Protein AF-A0A2K8KCL6-F1 (afdb_monomer_lite)

Structure (mmCIF, N/CA/C/O backbone):
data_AF-A0A2K8KCL6-F1
#
_entry.id   AF-A0A2K8KCL6-F1
#
loop_
_atom_site.group_PDB
_atom_site.id
_atom_site.type_symbol
_atom_site.label_atom_id
_atom_site.label_alt_id
_atom_site.label_comp_id
_atom_site.label_asym_id
_atom_site.label_entity_id
_atom_site.label_seq_id
_atom_site.pdbx_PDB_ins_code
_atom_site.Cartn_x
_atom_site.Cartn_y
_atom_site.Cartn_z
_atom_site.occupancy
_atom_site.B_iso_or_equiv
_atom_site.auth_seq_id
_atom_site.auth_comp_id
_atom_site.auth_asym_id
_atom_site.auth_atom_id
_atom_site.pdbx_PDB_model_num
ATOM 1 N N . MET A 1 1 ? 32.317 14.307 -12.005 1.00 59.12 1 MET A N 1
ATOM 2 C CA . MET A 1 1 ? 30.965 13.717 -11.873 1.00 59.12 1 MET A CA 1
ATOM 3 C C . MET A 1 1 ? 30.059 14.746 -11.212 1.00 59.12 1 MET A C 1
ATOM 5 O O . MET A 1 1 ? 30.399 15.163 -10.108 1.00 59.12 1 MET A O 1
ATOM 9 N N . PRO A 1 2 ? 28.979 15.226 -11.849 1.00 62.97 2 PRO A N 1
ATOM 10 C CA . PRO A 1 2 ? 28.088 16.177 -11.192 1.00 62.97 2 PRO A CA 1
ATOM 11 C C . PRO A 1 2 ? 27.383 15.490 -10.011 1.00 62.97 2 PRO A C 1
ATOM 13 O O . PRO A 1 2 ? 26.835 14.396 -10.151 1.00 62.97 2 PRO A O 1
ATOM 16 N N . LYS A 1 3 ? 27.443 16.117 -8.829 1.00 62.84 3 LYS A N 1
ATOM 17 C CA . LYS A 1 3 ? 26.706 15.693 -7.629 1.00 62.84 3 LYS A CA 1
ATOM 18 C C . LYS A 1 3 ? 25.206 15.827 -7.922 1.00 62.84 3 LYS A C 1
ATOM 20 O O . LYS A 1 3 ? 24.780 16.870 -8.412 1.00 62.84 3 LYS A O 1
ATOM 25 N N . LYS A 1 4 ? 24.423 14.771 -7.659 1.00 63.03 4 LYS A N 1
ATOM 26 C CA . LYS A 1 4 ? 22.957 14.780 -7.824 1.00 63.03 4 LYS A CA 1
ATOM 27 C C . LYS A 1 4 ? 22.348 16.010 -7.124 1.00 63.03 4 LYS A C 1
ATOM 29 O O . LYS A 1 4 ? 22.768 16.308 -6.005 1.00 63.03 4 LYS A O 1
ATOM 34 N N . PRO A 1 5 ? 21.384 16.711 -7.748 1.00 58.38 5 PRO A N 1
ATOM 35 C CA . PRO A 1 5 ? 20.798 17.915 -7.170 1.00 58.38 5 PRO A CA 1
ATOM 36 C C . PRO A 1 5 ? 20.029 17.600 -5.880 1.00 58.38 5 PRO A C 1
ATOM 38 O O . PRO A 1 5 ? 19.391 16.555 -5.760 1.00 58.38 5 PRO A O 1
ATOM 41 N N . ALA A 1 6 ? 20.066 18.543 -4.936 1.00 59.00 6 ALA A N 1
ATOM 42 C CA . ALA A 1 6 ? 19.502 18.486 -3.583 1.00 59.00 6 ALA A CA 1
ATOM 43 C C . ALA A 1 6 ? 17.953 18.522 -3.517 1.00 59.00 6 ALA A C 1
ATOM 45 O O . ALA A 1 6 ? 17.382 19.134 -2.622 1.00 59.00 6 ALA A O 1
ATOM 46 N N . SER A 1 7 ? 17.261 17.888 -4.470 1.00 55.53 7 SER A N 1
ATOM 47 C CA . SER A 1 7 ? 15.787 17.819 -4.537 1.00 55.53 7 SER A CA 1
ATOM 48 C C . SER A 1 7 ? 15.208 16.443 -4.177 1.00 55.53 7 SER A C 1
ATOM 50 O O . SER A 1 7 ? 13.993 16.261 -4.184 1.00 55.53 7 SER A O 1
ATOM 52 N N . ASP A 1 8 ? 16.047 15.472 -3.809 1.00 58.50 8 ASP A N 1
ATOM 53 C CA . ASP A 1 8 ? 15.623 14.106 -3.477 1.00 58.50 8 ASP A CA 1
ATOM 54 C C . ASP A 1 8 ? 15.393 13.932 -1.961 1.00 58.50 8 ASP A C 1
ATOM 56 O O . ASP A 1 8 ? 15.946 13.032 -1.334 1.00 58.50 8 ASP A O 1
ATOM 60 N N . TYR A 1 9 ? 14.555 14.776 -1.339 1.00 63.75 9 TYR A N 1
ATOM 61 C CA . TYR A 1 9 ? 14.089 14.582 0.053 1.00 63.75 9 TYR A CA 1
ATOM 62 C C . TYR A 1 9 ? 13.088 13.415 0.181 1.00 63.75 9 TYR A C 1
ATOM 64 O O . TYR A 1 9 ? 12.210 13.402 1.044 1.00 63.75 9 TYR A O 1
ATOM 72 N N . ARG A 1 10 ? 13.182 12.412 -0.697 1.00 77.56 10 ARG A N 1
ATOM 73 C CA . ARG A 1 10 ? 12.374 11.201 -0.610 1.00 77.56 10 ARG A CA 1
ATOM 74 C C . ARG A 1 10 ? 13.040 10.260 0.379 1.00 77.56 10 ARG A C 1
ATOM 76 O O . ARG A 1 10 ? 14.025 9.592 0.066 1.00 77.56 10 ARG A O 1
ATOM 83 N N . VAL A 1 11 ? 12.480 10.197 1.582 1.00 86.44 11 VAL A N 1
ATOM 84 C CA . VAL A 1 11 ? 12.885 9.206 2.580 1.00 86.44 11 VAL A CA 1
ATOM 85 C C . VAL A 1 11 ? 12.602 7.815 2.015 1.00 86.44 11 VAL A C 1
ATOM 87 O O . VAL A 1 11 ? 11.462 7.474 1.696 1.00 86.44 11 VAL A O 1
ATOM 90 N N . LYS A 1 12 ? 13.652 7.006 1.863 1.00 88.69 12 LYS A N 1
ATOM 91 C CA . LYS A 1 12 ? 13.526 5.604 1.460 1.00 88.69 12 LYS A CA 1
ATOM 92 C C . LYS A 1 12 ? 13.323 4.753 2.702 1.00 88.69 12 LYS A C 1
ATOM 94 O O . LYS A 1 12 ? 14.215 4.662 3.538 1.00 88.69 12 LYS A O 1
ATOM 99 N N . ILE A 1 13 ? 12.168 4.105 2.790 1.00 89.81 13 ILE A N 1
ATOM 100 C CA . ILE A 1 13 ? 11.854 3.165 3.865 1.00 89.81 13 ILE A CA 1
ATOM 101 C C . ILE A 1 13 ? 11.910 1.757 3.280 1.00 89.81 13 ILE A C 1
ATOM 103 O O . ILE A 1 13 ? 11.149 1.420 2.375 1.00 89.81 13 ILE A O 1
ATOM 107 N N . MET A 1 14 ? 12.831 0.939 3.784 1.00 91.56 14 MET A N 1
ATOM 108 C CA . MET A 1 14 ? 12.946 -0.463 3.389 1.00 91.56 14 MET A CA 1
ATOM 109 C C . MET A 1 14 ? 12.050 -1.301 4.296 1.00 91.56 14 MET A C 1
ATOM 111 O O . MET A 1 14 ? 12.372 -1.504 5.463 1.00 91.56 14 MET A O 1
ATOM 115 N N . THR A 1 15 ? 10.940 -1.809 3.768 1.00 88.38 15 THR A N 1
ATOM 116 C CA . THR A 1 15 ? 10.019 -2.672 4.517 1.00 88.38 15 THR A CA 1
ATOM 117 C C . THR A 1 15 ? 10.108 -4.117 4.036 1.00 88.38 15 THR A C 1
ATOM 119 O O . THR A 1 15 ? 10.433 -4.404 2.880 1.00 88.38 15 THR A O 1
ATOM 122 N N . ARG A 1 16 ? 9.871 -5.061 4.949 1.00 94.56 16 ARG A N 1
ATOM 123 C CA . ARG A 1 16 ? 9.657 -6.471 4.614 1.00 94.56 16 ARG A CA 1
ATOM 124 C C . ARG A 1 16 ? 8.157 -6.714 4.589 1.00 94.56 16 ARG A C 1
ATOM 126 O O . ARG A 1 16 ? 7.459 -6.297 5.506 1.00 94.56 16 ARG A O 1
ATOM 133 N N . LEU A 1 17 ? 7.685 -7.369 3.537 1.00 93.56 17 LEU A N 1
ATOM 134 C CA . LEU A 1 17 ? 6.282 -7.726 3.368 1.00 93.56 17 LEU A CA 1
ATOM 135 C C . LEU A 1 17 ? 6.180 -9.244 3.209 1.00 93.56 17 LEU A C 1
ATOM 137 O O . LEU A 1 17 ? 7.065 -9.836 2.581 1.00 93.56 17 LEU A O 1
ATOM 141 N N . PRO A 1 18 ? 5.110 -9.870 3.725 1.00 97.44 18 PRO A N 1
ATOM 142 C CA . PRO A 1 18 ? 4.749 -11.226 3.339 1.00 97.44 18 PRO A CA 1
ATOM 143 C C . PRO A 1 18 ? 4.634 -11.352 1.816 1.00 97.44 18 PRO A C 1
ATOM 145 O O . PRO A 1 18 ? 4.238 -10.399 1.137 1.00 97.44 18 PRO A O 1
ATOM 148 N N . LEU A 1 19 ? 4.960 -12.532 1.283 1.00 96.81 19 LEU A N 1
ATOM 149 C CA . LEU A 1 19 ? 4.945 -12.792 -0.160 1.00 96.81 19 LEU A CA 1
ATOM 150 C C . LEU A 1 19 ? 3.577 -12.485 -0.782 1.00 96.81 19 LEU A C 1
ATOM 152 O O . LEU A 1 19 ? 3.503 -11.751 -1.765 1.00 96.81 19 LEU A O 1
ATOM 156 N N . GLU A 1 20 ? 2.511 -12.974 -0.153 1.00 97.81 20 GLU A N 1
ATOM 157 C CA . GLU A 1 20 ? 1.131 -12.773 -0.604 1.00 97.81 20 GLU A CA 1
ATOM 158 C C . GLU A 1 20 ? 0.776 -11.289 -0.726 1.00 97.81 20 GLU A C 1
ATOM 160 O O . GLU A 1 20 ? 0.234 -10.849 -1.737 1.00 97.81 20 GLU A O 1
ATOM 165 N N . LEU A 1 21 ? 1.172 -10.479 0.261 1.00 96.56 21 LEU A N 1
ATOM 166 C CA . LEU A 1 21 ? 0.917 -9.041 0.240 1.00 96.56 21 LEU A CA 1
ATOM 167 C C . LEU A 1 21 ? 1.689 -8.343 -0.886 1.00 96.56 21 LEU A C 1
ATOM 169 O O . LEU A 1 21 ? 1.174 -7.428 -1.528 1.00 96.56 21 LEU A O 1
ATOM 173 N N . ARG A 1 22 ? 2.923 -8.780 -1.155 1.00 96.00 22 ARG A N 1
ATOM 174 C CA . ARG A 1 22 ? 3.716 -8.244 -2.266 1.00 96.00 22 ARG A CA 1
ATOM 175 C C . ARG A 1 22 ? 3.094 -8.588 -3.621 1.00 96.00 22 ARG A C 1
ATOM 177 O O . ARG A 1 22 ? 3.072 -7.725 -4.496 1.00 96.00 22 ARG A O 1
ATOM 184 N N . ASN A 1 23 ? 2.593 -9.812 -3.785 1.00 97.75 23 ASN A N 1
ATOM 185 C CA . ASN A 1 23 ? 1.905 -10.239 -5.004 1.00 97.75 23 ASN A CA 1
ATOM 186 C C . ASN A 1 23 ? 0.620 -9.433 -5.213 1.00 97.75 23 ASN A C 1
ATOM 188 O O . ASN A 1 23 ? 0.446 -8.843 -6.274 1.00 97.75 23 ASN A O 1
ATOM 192 N N . PHE A 1 24 ? -0.195 -9.290 -4.166 1.00 97.44 24 PHE A N 1
ATOM 1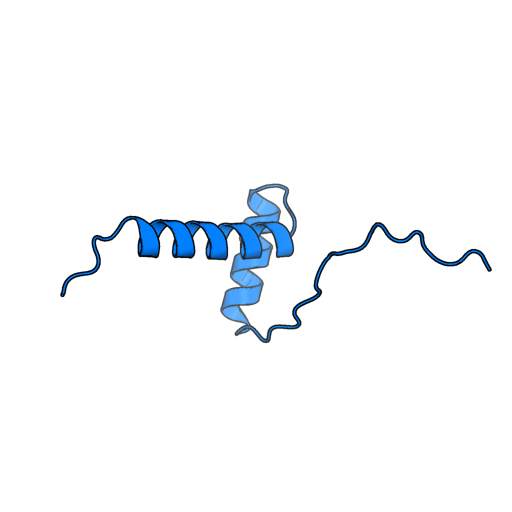93 C CA . PHE A 1 24 ? -1.400 -8.465 -4.204 1.00 97.44 24 PHE A CA 1
ATOM 194 C C . PHE A 1 24 ? -1.111 -7.025 -4.658 1.00 97.44 24 PHE A C 1
ATOM 196 O O . PHE A 1 24 ? -1.764 -6.518 -5.567 1.00 97.44 24 PHE A O 1
ATOM 203 N N . LEU A 1 25 ? -0.095 -6.367 -4.083 1.00 96.81 25 LEU A N 1
ATOM 204 C CA . LEU A 1 25 ? 0.270 -4.996 -4.469 1.00 96.81 25 LEU A CA 1
ATOM 205 C C . LEU A 1 25 ? 0.759 -4.892 -5.919 1.00 96.81 25 LEU A C 1
ATOM 207 O O . LEU A 1 25 ? 0.520 -3.877 -6.572 1.00 96.81 25 LEU A O 1
ATOM 211 N N . ARG A 1 26 ? 1.447 -5.919 -6.431 1.00 97.38 26 ARG A N 1
ATOM 212 C CA . ARG A 1 26 ? 1.875 -5.974 -7.835 1.00 97.38 26 ARG A CA 1
ATOM 213 C C . ARG A 1 26 ? 0.670 -6.058 -8.769 1.00 97.38 26 ARG A C 1
ATOM 215 O O . ARG A 1 26 ? 0.636 -5.343 -9.766 1.00 97.38 26 ARG A O 1
ATOM 222 N N . ASP A 1 27 ? -0.305 -6.893 -8.436 1.00 98.19 27 ASP A N 1
ATOM 223 C CA . ASP A 1 27 ? -1.488 -7.098 -9.271 1.00 98.19 27 ASP A CA 1
ATOM 224 C C . ASP A 1 27 ? -2.391 -5.848 -9.250 1.00 98.19 27 ASP A C 1
ATOM 226 O O . ASP A 1 27 ? -2.888 -5.423 -10.292 1.00 98.19 27 ASP A O 1
ATOM 230 N N . GLN A 1 28 ? -2.503 -5.175 -8.097 1.00 98.19 28 GLN A N 1
ATOM 231 C CA . GLN A 1 28 ? -3.149 -3.859 -7.987 1.00 98.19 28 GLN A CA 1
ATOM 232 C C . GLN A 1 28 ? -2.444 -2.794 -8.834 1.00 98.19 28 GLN A C 1
ATOM 234 O O . GLN A 1 28 ? -3.101 -2.054 -9.560 1.00 98.19 28 GLN A O 1
ATOM 239 N N . ALA A 1 29 ? -1.110 -2.736 -8.784 1.00 98.25 29 ALA A N 1
ATOM 240 C CA . ALA A 1 29 ? -0.340 -1.791 -9.586 1.00 98.25 29 ALA A CA 1
ATOM 241 C C . ALA A 1 29 ? -0.553 -2.017 -11.093 1.00 98.25 29 ALA A C 1
ATOM 243 O O . ALA A 1 29 ? -0.733 -1.055 -11.838 1.00 98.25 29 ALA A O 1
ATOM 244 N N . ALA A 1 30 ? -0.606 -3.280 -11.534 1.00 98.12 30 ALA A N 1
ATOM 245 C CA . ALA A 1 30 ? -0.917 -3.629 -12.918 1.00 98.12 30 ALA A CA 1
ATOM 246 C C . ALA A 1 30 ? -2.343 -3.206 -13.312 1.00 98.12 30 ALA A C 1
ATOM 248 O O . ALA A 1 30 ? -2.520 -2.560 -14.342 1.00 98.12 30 ALA A O 1
ATOM 249 N N . SER A 1 31 ? -3.342 -3.510 -12.4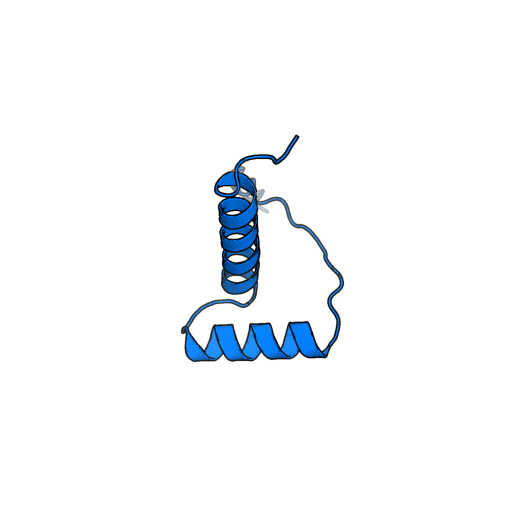76 1.00 97.94 31 SER A N 1
ATOM 250 C CA . SER A 1 31 ? -4.745 -3.145 -12.722 1.00 97.94 31 SER A CA 1
ATOM 251 C C . SER A 1 31 ? -4.967 -1.629 -12.773 1.00 97.94 31 SER A C 1
ATOM 253 O O . SER A 1 31 ? -5.778 -1.155 -13.563 1.00 97.94 31 SER A O 1
ATOM 255 N N . ASN A 1 32 ? -4.250 -0.868 -11.944 1.00 97.44 32 ASN A N 1
ATOM 256 C CA . ASN A 1 32 ? -4.413 0.582 -11.819 1.00 97.44 32 ASN A CA 1
ATOM 257 C C . ASN A 1 32 ? -3.468 1.380 -12.736 1.00 97.44 32 ASN A C 1
ATOM 259 O O . ASN A 1 32 ? -3.501 2.610 -12.717 1.00 97.44 32 ASN A O 1
ATOM 263 N N . GLY A 1 33 ? -2.594 0.712 -13.501 1.00 97.62 33 GLY A N 1
ATOM 264 C CA . GLY A 1 33 ? -1.570 1.376 -14.316 1.00 97.62 33 GLY A CA 1
ATOM 265 C C . GLY A 1 33 ? -0.585 2.211 -13.487 1.00 97.62 33 GLY A C 1
ATOM 266 O O . GLY A 1 33 ? -0.120 3.259 -13.935 1.00 97.62 33 GLY A O 1
ATOM 267 N N . SER A 1 34 ? -0.297 1.782 -12.258 1.00 97.12 34 SER A N 1
ATOM 268 C CA . SER A 1 34 ? 0.493 2.520 -11.271 1.00 97.12 34 SER A CA 1
ATOM 269 C C . SER A 1 34 ? 1.760 1.751 -10.864 1.00 97.12 34 SER A C 1
ATOM 271 O O . SER A 1 34 ? 2.090 0.697 -11.408 1.00 97.12 34 SER A O 1
ATOM 273 N N . SER A 1 35 ? 2.524 2.293 -9.908 1.00 96.81 35 SER A N 1
ATOM 274 C CA . SER A 1 35 ? 3.668 1.587 -9.322 1.00 96.81 35 SER A CA 1
ATOM 275 C C . SER A 1 35 ? 3.282 0.906 -8.011 1.00 96.81 35 SER A C 1
ATOM 277 O O . SER A 1 35 ? 2.468 1.423 -7.250 1.00 96.81 35 SER A O 1
ATOM 279 N N . MET A 1 36 ? 3.962 -0.191 -7.671 1.00 95.75 36 MET A N 1
ATOM 280 C CA . MET A 1 36 ? 3.787 -0.865 -6.376 1.00 95.75 36 MET A CA 1
ATOM 281 C C . MET A 1 36 ? 3.992 0.089 -5.181 1.00 95.75 36 MET A C 1
ATOM 283 O O . MET A 1 36 ? 3.296 -0.011 -4.174 1.00 95.75 36 MET A O 1
ATOM 287 N N . ASN A 1 37 ? 4.914 1.055 -5.299 1.00 94.25 37 ASN A N 1
ATOM 288 C CA . ASN A 1 37 ? 5.120 2.082 -4.274 1.00 94.25 37 ASN A CA 1
ATOM 289 C C . ASN A 1 37 ? 3.920 3.033 -4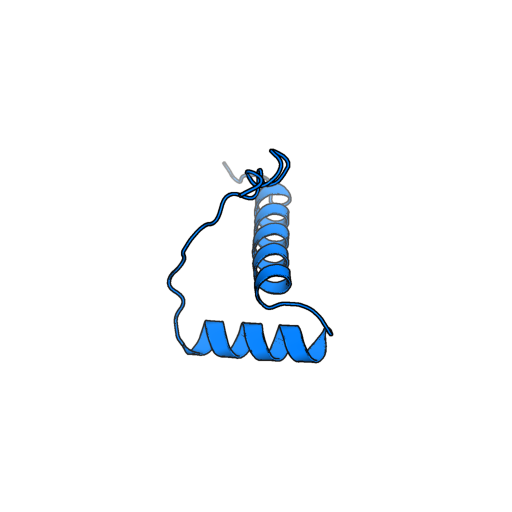.162 1.00 94.25 37 ASN A C 1
ATOM 291 O O . ASN A 1 37 ? 3.572 3.435 -3.055 1.00 94.25 37 ASN A O 1
ATOM 295 N N . SER A 1 38 ? 3.288 3.386 -5.286 1.00 95.75 38 SER A N 1
ATOM 296 C CA . SER A 1 38 ? 2.080 4.218 -5.304 1.00 95.75 38 SER A CA 1
ATOM 297 C C . SER A 1 38 ? 0.930 3.520 -4.578 1.00 95.75 38 SER A C 1
ATOM 299 O O . SER A 1 38 ? 0.276 4.144 -3.745 1.00 95.75 38 SER A O 1
ATOM 301 N N . GLU A 1 39 ? 0.744 2.219 -4.816 1.00 97.25 39 GLU A N 1
ATOM 302 C CA . GLU A 1 39 ? -0.281 1.420 -4.132 1.00 97.25 39 GLU A CA 1
ATOM 303 C C . GLU A 1 39 ? -0.006 1.281 -2.632 1.00 97.25 39 GLU A C 1
ATOM 305 O O . GLU A 1 39 ? -0.922 1.385 -1.818 1.00 97.25 39 GLU A O 1
ATOM 310 N N . LEU A 1 40 ? 1.263 1.127 -2.241 1.00 95.19 40 LEU A N 1
ATOM 311 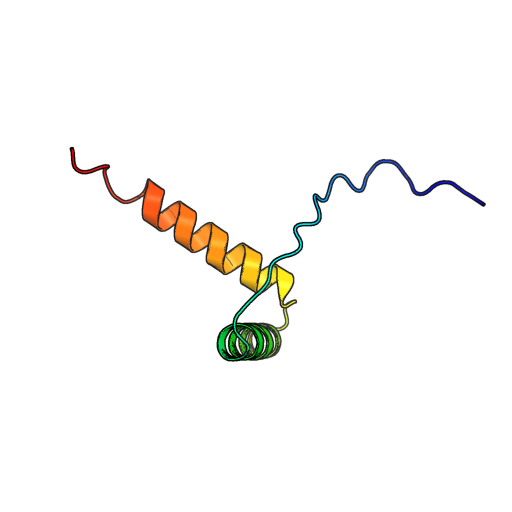C CA . LEU A 1 40 ? 1.642 1.094 -0.829 1.00 95.19 40 LEU A CA 1
ATOM 312 C C . LEU A 1 40 ? 1.348 2.432 -0.136 1.00 95.19 40 LEU A C 1
ATOM 314 O O . LEU A 1 40 ? 0.785 2.449 0.957 1.00 95.19 40 LEU A O 1
ATOM 318 N N . ILE A 1 41 ? 1.677 3.559 -0.777 1.00 94.69 41 ILE A N 1
ATOM 319 C CA . ILE A 1 41 ? 1.361 4.897 -0.253 1.00 94.69 41 ILE A CA 1
ATOM 320 C C . ILE A 1 41 ? -0.156 5.088 -0.142 1.00 94.69 41 ILE A C 1
ATOM 322 O O . ILE A 1 41 ? -0.619 5.619 0.868 1.00 94.69 41 ILE A O 1
ATOM 326 N N . ARG A 1 42 ? -0.929 4.642 -1.142 1.00 95.62 42 ARG A N 1
ATOM 327 C CA . ARG A 1 42 ? -2.397 4.701 -1.128 1.00 95.62 42 ARG A CA 1
ATOM 328 C C . ARG A 1 42 ? -2.967 3.933 0.063 1.00 95.62 42 ARG A C 1
ATOM 330 O O . ARG A 1 42 ? -3.701 4.516 0.854 1.00 95.62 42 ARG A O 1
ATOM 337 N N . ALA A 1 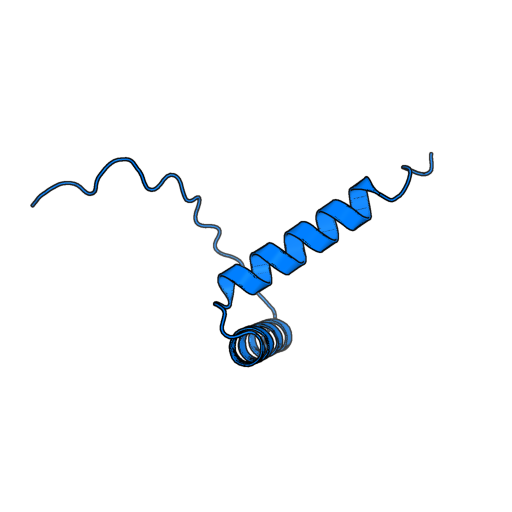43 ? -2.554 2.680 0.252 1.00 95.12 43 ALA A N 1
ATOM 338 C CA . ALA A 1 43 ? -3.010 1.849 1.366 1.00 95.12 43 ALA A CA 1
ATOM 339 C C . ALA A 1 43 ? -2.696 2.475 2.738 1.00 95.12 43 ALA A C 1
ATOM 341 O O . ALA A 1 43 ? -3.533 2.456 3.643 1.00 95.12 43 ALA A O 1
ATOM 342 N N . VAL A 1 44 ? -1.506 3.068 2.896 1.00 95.06 44 VAL A N 1
ATOM 343 C CA . VAL A 1 44 ? -1.124 3.768 4.134 1.00 95.06 44 VAL A CA 1
ATOM 344 C C . VAL A 1 44 ? -1.990 5.008 4.359 1.00 95.06 44 VAL A C 1
ATOM 346 O O . VAL A 1 44 ? -2.493 5.188 5.467 1.00 95.06 44 VAL A O 1
ATOM 349 N N . ARG A 1 45 ? -2.208 5.841 3.332 1.00 95.88 45 ARG A N 1
ATOM 350 C CA . ARG A 1 45 ? -3.048 7.048 3.436 1.00 95.88 45 ARG A CA 1
ATOM 351 C C . ARG A 1 45 ? -4.491 6.710 3.787 1.00 95.88 45 ARG A C 1
ATOM 353 O O . ARG A 1 45 ? -5.008 7.255 4.754 1.00 95.88 45 ARG A O 1
ATOM 360 N N . GLU A 1 46 ? -5.086 5.737 3.101 1.00 96.00 46 GLU A N 1
ATOM 361 C CA . GLU A 1 46 ? -6.437 5.255 3.411 1.00 96.00 46 GLU A CA 1
ATOM 362 C C . GLU A 1 46 ? -6.545 4.755 4.857 1.00 96.00 46 GLU A C 1
ATOM 364 O O . GLU A 1 46 ? -7.545 4.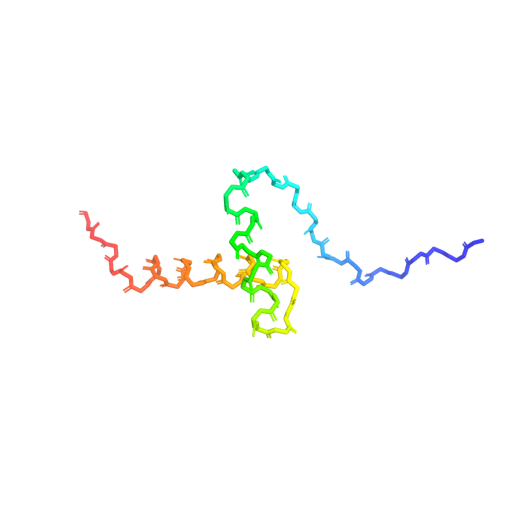986 5.539 1.00 96.00 46 GLU A O 1
ATOM 369 N N . ARG A 1 47 ? -5.512 4.062 5.361 1.00 94.44 47 ARG A N 1
ATOM 370 C CA . ARG A 1 47 ? -5.487 3.627 6.761 1.00 94.44 47 ARG A CA 1
ATOM 371 C C . ARG A 1 47 ? -5.396 4.815 7.714 1.00 94.44 47 ARG A C 1
ATOM 373 O O . ARG A 1 47 ? -6.121 4.809 8.705 1.00 94.44 47 ARG A O 1
ATOM 380 N N . MET A 1 48 ? -4.534 5.793 7.436 1.00 95.00 48 MET A N 1
ATOM 381 C CA . MET A 1 48 ? -4.405 7.007 8.250 1.00 95.00 48 MET A CA 1
ATOM 382 C C . MET A 1 48 ? -5.732 7.764 8.318 1.00 95.00 48 MET A C 1
ATOM 384 O O . MET A 1 48 ? -6.190 8.059 9.417 1.00 95.00 48 MET A O 1
ATOM 388 N N . GLU A 1 49 ? -6.389 7.973 7.177 1.00 94.44 49 GLU A N 1
ATOM 389 C CA . GLU A 1 49 ? -7.701 8.623 7.088 1.00 94.44 49 GLU A CA 1
ATOM 390 C C . GLU A 1 49 ? -8.756 7.889 7.929 1.00 94.44 49 GLU A C 1
ATOM 392 O O . GLU A 1 49 ? -9.468 8.512 8.715 1.00 94.44 49 GLU A O 1
ATOM 397 N N . LYS A 1 50 ? -8.803 6.550 7.855 1.00 93.00 50 LYS A N 1
ATOM 398 C CA . LYS A 1 50 ? -9.711 5.716 8.667 1.00 93.00 50 LYS A CA 1
ATOM 399 C C . LYS A 1 50 ? -9.423 5.761 10.170 1.00 93.00 50 LYS A C 1
ATOM 401 O O . LYS A 1 50 ? -10.331 5.492 10.952 1.00 93.00 50 LYS A O 1
ATOM 406 N N . ILE A 1 51 ? -8.176 6.012 10.580 1.00 93.38 51 ILE A N 1
ATOM 407 C CA . ILE A 1 51 ? -7.821 6.205 11.997 1.00 93.38 51 ILE A CA 1
ATOM 408 C C . ILE A 1 51 ? -8.284 7.589 12.449 1.00 93.38 51 ILE A C 1
ATOM 410 O O . ILE A 1 51 ? -8.900 7.697 13.497 1.00 93.38 51 ILE A O 1
ATOM 414 N N . THR A 1 52 ? -8.029 8.629 11.652 1.00 87.00 52 THR A N 1
ATOM 415 C CA . THR A 1 52 ? -8.387 10.013 11.999 1.00 87.00 52 THR A CA 1
ATOM 416 C C . THR A 1 52 ? -9.889 10.285 11.954 1.00 87.00 52 THR A C 1
ATOM 418 O O . THR A 1 52 ? -10.374 11.128 12.699 1.00 87.00 52 THR A O 1
ATOM 421 N N . ALA A 1 53 ? -10.626 9.595 11.079 1.00 79.62 53 ALA A N 1
ATOM 422 C CA . ALA A 1 53 ? -12.072 9.754 10.934 1.00 79.62 53 ALA A CA 1
ATOM 423 C C . ALA A 1 53 ? -12.873 8.973 11.987 1.00 79.62 53 ALA A C 1
ATOM 425 O O . ALA A 1 53 ? -14.058 9.242 12.173 1.00 79.62 53 ALA A O 1
ATOM 426 N N . GLN A 1 54 ? -12.254 8.008 12.672 1.00 70.75 54 GLN A N 1
ATOM 427 C CA . GLN A 1 54 ? -12.880 7.392 13.833 1.00 70.75 54 GLN A CA 1
ATOM 428 C C . GLN A 1 54 ? -12.696 8.337 15.023 1.00 70.75 54 GLN A C 1
ATOM 430 O O . GLN A 1 54 ? -11.549 8.642 15.355 1.00 70.75 54 GLN A O 1
ATOM 435 N N . PRO A 1 55 ? -13.779 8.825 15.663 1.00 60.72 55 PRO A N 1
ATOM 436 C CA . PRO A 1 55 ? -13.635 9.554 16.911 1.00 60.72 55 PRO A CA 1
ATOM 437 C C . PRO A 1 55 ? -12.914 8.622 17.875 1.00 60.72 55 PRO A C 1
ATOM 439 O O . PRO A 1 55 ? -13.363 7.494 18.084 1.00 60.72 55 PRO A O 1
ATOM 442 N N . THR A 1 56 ? -11.771 9.071 18.393 1.00 62.38 56 THR A N 1
ATOM 443 C CA . THR A 1 56 ? -11.039 8.394 19.460 1.00 62.38 56 THR A CA 1
ATOM 444 C C . THR A 1 56 ? -12.046 8.063 20.554 1.00 62.38 56 THR A C 1
ATOM 446 O O . THR A 1 56 ? -12.509 8.962 21.256 1.00 62.38 56 THR A O 1
ATOM 449 N N . GLN A 1 57 ? -12.474 6.802 20.628 1.00 60.12 57 GLN A N 1
ATOM 450 C CA . GLN A 1 57 ? -13.311 6.357 21.730 1.00 60.12 57 GLN A CA 1
ATOM 451 C C . GLN A 1 57 ? -12.432 6.435 22.987 1.00 60.12 57 GLN A C 1
ATOM 453 O O . GLN A 1 57 ? -11.286 5.977 22.921 1.00 60.12 57 GLN A O 1
ATOM 458 N N . PRO A 1 58 ? -12.904 7.109 24.050 1.00 59.56 58 PRO A N 1
ATOM 459 C CA . PRO A 1 58 ? -12.148 7.284 25.286 1.00 59.56 58 PRO A CA 1
ATOM 460 C C . PRO A 1 58 ? -11.832 5.951 25.971 1.00 59.56 58 PRO A C 1
ATOM 462 O O . PRO A 1 58 ? -12.629 4.996 25.814 1.00 59.56 58 PRO A O 1
#

Foldseek 3Di:
DDDPDPPCPPDDDDDDDDPVVQVVLVVVCVVVVHDSVVSVVVVVVVVVCVVVPPPPDD

InterPro domains:
  IPR005569 Arc-like DNA binding domain [PF03869] (15-50)
  IPR010985 Ribbon-helix-helix [SSF47598] (12-50)
  IPR013321 Arc-type ribbon-helix-helix [G3DSA:1.10.1220.10] (3-53)

Organism: NCBI:txid441209

pLDDT: mean 86.35, std 14.84, range [55.53, 98.25]

Secondary structure (DSSP, 8-state):
-PPPPTT-----------HHHHHHHHHHHHHHTS-HHHHHHHHHHHHHHHHHSS----

Radius of gyration: 16.13 Å; chains: 1; bounding box: 45×31×40 Å

Sequence (58 aa):
MPKKPASDYRVKIMTRLPLELRNFLRDQAASNGSSMNSELIRAVRERMEKITAQPTQP